Protein AF-A0A9D9L3P6-F1 (afdb_monomer_lite)

Foldseek 3Di:
DPVVVVVVVVVVVVLVVVVVVVVVVCVPAPVLLVVLVVQLVVLVVQLVVLVVVLVVCVVVVDPDLVVLVVSLVSNVVSLVSNLVSLVCLLVSLQVLLVVLVVVLVPPDCPPPPVSVVSNVVSNVSSVVSNVSSVVSSVSSVCVCVPPPVVVSVVSNVVSVVSSVVVVVVVVVVVVD

pLDDT: mean 76.24, std 13.77, range [33.0, 91.31]

Secondary structure (DSSP, 8-state):
--HHHHHHHHHHHHHHHHHHHHHHHHTTT-HHHHHHHHHHHHHHHHHHHHHHHHHHHHHH--S-THHHHHHHHHHHHHHHHHHHHHHHHHHHHHHHHHHHHHHHHTS-TT-TTTHHHHHHHHHHHHHHHHHHHHHHHHHHHHHIIIIIHHHHHHHHHHHHHHHHHHHHHHHHHTT-

Structure (mmCIF, N/CA/C/O backbone):
data_AF-A0A9D9L3P6-F1
#
_entry.id   AF-A0A9D9L3P6-F1
#
loop_
_atom_site.group_PDB
_atom_site.id
_atom_site.type_symbol
_atom_site.label_atom_id
_atom_site.label_alt_id
_atom_site.label_comp_id
_atom_site.label_asym_id
_atom_site.label_entity_id
_atom_site.label_seq_id
_atom_site.pdbx_PDB_ins_code
_atom_site.Cartn_x
_atom_site.Cartn_y
_atom_site.Cartn_z
_atom_site.occupancy
_atom_site.B_iso_or_equiv
_atom_site.auth_seq_id
_atom_site.auth_comp_id
_atom_site.auth_asym_id
_atom_site.auth_atom_id
_atom_site.pdbx_PDB_model_num
ATOM 1 N N . MET A 1 1 ? -28.505 18.190 1.326 1.00 40.09 1 MET A N 1
ATOM 2 C CA . MET A 1 1 ? -27.544 17.275 1.985 1.00 40.09 1 MET A CA 1
ATOM 3 C C . MET A 1 1 ? -27.477 15.872 1.347 1.00 40.09 1 MET A C 1
ATOM 5 O O . MET A 1 1 ? -26.983 14.961 1.986 1.00 40.09 1 MET A O 1
ATOM 9 N N . TRP A 1 2 ? -27.922 15.689 0.090 1.00 34.41 2 TRP A N 1
ATOM 10 C CA . TRP A 1 2 ? -27.887 14.397 -0.633 1.00 34.41 2 TRP A CA 1
ATOM 11 C C . TRP A 1 2 ? -26.879 14.363 -1.804 1.00 34.41 2 TRP A C 1
ATOM 13 O O . TRP A 1 2 ? -26.581 13.299 -2.335 1.00 34.41 2 TRP A O 1
ATOM 23 N N . TYR A 1 3 ? -26.310 15.512 -2.187 1.00 33.00 3 TYR A N 1
ATOM 24 C CA . TYR A 1 3 ? -25.407 15.626 -3.341 1.00 33.00 3 TYR A CA 1
ATOM 25 C C . TYR A 1 3 ? -23.947 15.249 -3.030 1.00 33.00 3 TYR A C 1
ATOM 27 O O . TYR A 1 3 ? -23.255 14.723 -3.895 1.00 33.00 3 TYR A O 1
ATOM 35 N N . THR A 1 4 ? -23.480 15.426 -1.791 1.00 44.44 4 THR A N 1
ATOM 36 C CA . THR A 1 4 ? -22.091 15.118 -1.397 1.00 44.44 4 THR A CA 1
ATOM 37 C C . THR A 1 4 ? -21.807 13.617 -1.285 1.00 44.44 4 THR A C 1
ATOM 39 O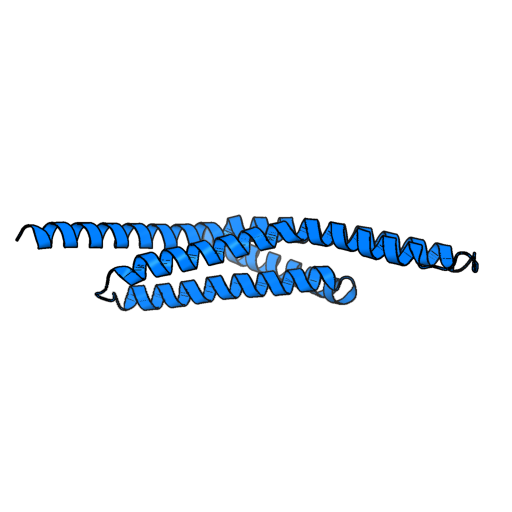 O . THR A 1 4 ? -20.705 13.183 -1.605 1.00 44.44 4 THR A O 1
ATOM 42 N N . VAL A 1 5 ? -22.803 12.803 -0.920 1.00 43.00 5 VAL A N 1
ATOM 43 C CA . VAL A 1 5 ? -22.655 11.336 -0.821 1.00 43.00 5 VAL A CA 1
ATOM 44 C C . VAL A 1 5 ? -22.677 10.675 -2.208 1.00 43.00 5 VAL A C 1
ATOM 46 O O . VAL A 1 5 ? -21.945 9.719 -2.455 1.00 43.00 5 VAL A O 1
ATOM 49 N N . CYS A 1 6 ? -23.452 11.221 -3.152 1.00 33.69 6 CYS A N 1
ATOM 50 C CA . CYS A 1 6 ? -23.526 10.705 -4.523 1.00 33.69 6 CYS A CA 1
ATOM 51 C C . CYS A 1 6 ? -22.237 10.969 -5.328 1.00 33.69 6 CYS A C 1
ATOM 53 O O . CYS A 1 6 ? -21.811 10.116 -6.106 1.00 33.69 6 CYS A O 1
ATOM 55 N N . GLN A 1 7 ? -21.561 12.100 -5.091 1.00 45.06 7 GLN A N 1
ATOM 56 C CA . GLN A 1 7 ? -20.305 12.440 -5.771 1.00 45.06 7 GLN A CA 1
ATOM 57 C C . GLN A 1 7 ? -19.162 11.466 -5.415 1.00 45.06 7 GLN A C 1
ATOM 59 O O . GLN A 1 7 ? -18.363 11.114 -6.282 1.00 45.06 7 GLN A O 1
ATOM 64 N N . GLY A 1 8 ? -19.107 10.979 -4.168 1.00 48.22 8 GLY A N 1
ATOM 65 C CA . GLY A 1 8 ? -18.078 10.037 -3.706 1.00 48.22 8 GLY A CA 1
ATOM 66 C C . GLY A 1 8 ? -18.189 8.647 -4.340 1.00 48.22 8 GLY A C 1
ATOM 67 O O . GLY A 1 8 ? -17.181 8.070 -4.745 1.00 48.22 8 GLY A O 1
ATOM 68 N N . VAL A 1 9 ? -19.413 8.132 -4.509 1.00 48.81 9 VAL A N 1
ATOM 69 C CA . VAL A 1 9 ? -19.660 6.803 -5.102 1.00 48.81 9 VAL A CA 1
ATOM 70 C C . VAL A 1 9 ? -19.400 6.802 -6.612 1.00 48.81 9 VAL A C 1
ATOM 72 O O . VAL A 1 9 ? -18.828 5.848 -7.138 1.00 48.81 9 VAL A O 1
ATOM 75 N N . ILE A 1 10 ? -19.745 7.889 -7.311 1.00 49.50 10 ILE A N 1
ATOM 76 C CA . ILE A 1 10 ? -19.480 8.042 -8.751 1.00 49.50 10 ILE A CA 1
ATOM 77 C C . ILE A 1 10 ? -17.973 8.194 -9.011 1.00 49.50 10 ILE A C 1
ATOM 79 O O . ILE A 1 10 ? -17.446 7.578 -9.938 1.00 49.50 10 ILE A O 1
ATOM 83 N N . CYS A 1 11 ? -17.257 8.936 -8.159 1.00 48.47 11 CYS A N 1
ATOM 84 C CA . CYS A 1 11 ? -15.803 9.074 -8.257 1.00 48.47 11 CYS A CA 1
ATOM 85 C C . CYS A 1 11 ? -15.091 7.743 -7.959 1.00 48.47 11 CYS A C 1
ATOM 87 O O . CYS A 1 11 ? -14.203 7.343 -8.707 1.00 48.47 11 CYS A O 1
ATOM 89 N N . ALA A 1 12 ? -15.543 6.997 -6.944 1.00 51.72 12 ALA A N 1
ATOM 90 C CA . ALA A 1 12 ? -15.035 5.660 -6.643 1.00 51.72 12 ALA A CA 1
ATOM 91 C C . ALA A 1 12 ? -15.286 4.668 -7.792 1.00 51.72 12 ALA A C 1
ATOM 93 O O . ALA A 1 12 ? -14.396 3.899 -8.145 1.00 51.72 12 ALA A O 1
ATOM 94 N N . MET A 1 13 ? -16.458 4.704 -8.433 1.00 50.62 13 MET A N 1
ATOM 95 C CA . MET A 1 13 ? -16.788 3.810 -9.549 1.00 50.62 13 MET A CA 1
ATOM 96 C C . MET A 1 13 ? -16.016 4.162 -10.836 1.00 50.62 13 MET A C 1
ATOM 98 O O . MET A 1 13 ? -15.576 3.260 -11.553 1.00 50.62 13 MET A O 1
ATOM 102 N N . ALA A 1 14 ? -15.772 5.450 -11.101 1.00 53.94 14 ALA A N 1
ATOM 103 C CA . ALA A 1 14 ? -14.903 5.903 -12.189 1.00 53.94 14 ALA A CA 1
ATOM 104 C C . ALA A 1 14 ? -13.436 5.511 -11.945 1.00 53.94 14 ALA A C 1
ATOM 106 O O . ALA A 1 14 ? -12.783 4.985 -12.848 1.00 53.94 14 ALA A O 1
ATOM 107 N N . LEU A 1 15 ? -12.947 5.676 -10.711 1.00 53.91 15 LEU A N 1
ATOM 108 C CA . LEU A 1 15 ? -11.612 5.244 -10.303 1.00 53.91 15 LEU A CA 1
ATOM 109 C C . LEU A 1 15 ? -11.458 3.729 -10.477 1.00 53.91 15 LEU A C 1
ATOM 111 O O . LEU A 1 15 ? -10.481 3.280 -11.062 1.00 53.91 15 LEU A O 1
ATOM 115 N N . VAL A 1 16 ? -12.450 2.942 -10.049 1.00 58.78 16 VAL A N 1
ATOM 116 C CA . VAL A 1 16 ? -12.466 1.478 -10.201 1.00 58.78 16 VAL A CA 1
ATOM 117 C C . VAL A 1 16 ? -12.450 1.064 -11.673 1.00 58.78 16 VAL A C 1
ATOM 119 O O . VAL A 1 16 ? -11.737 0.126 -12.023 1.00 58.78 16 VAL A O 1
ATOM 122 N N . ASN A 1 17 ? -13.169 1.759 -12.558 1.00 58.00 17 ASN A N 1
ATOM 123 C CA . ASN A 1 17 ? -13.144 1.463 -13.994 1.00 58.00 17 ASN A CA 1
ATOM 124 C C . ASN A 1 17 ? -11.803 1.815 -14.652 1.00 58.00 17 ASN A C 1
ATOM 126 O O . ASN A 1 17 ? -11.306 1.032 -15.463 1.00 58.00 17 ASN A O 1
ATOM 130 N N . VAL A 1 18 ? -11.187 2.940 -14.278 1.00 61.22 18 VAL A N 1
ATOM 131 C CA . VAL A 1 18 ? -9.838 3.308 -14.741 1.00 61.22 18 VAL A CA 1
ATOM 132 C C . VAL A 1 18 ? -8.805 2.309 -14.219 1.00 61.22 18 VAL A C 1
ATOM 134 O O . VAL A 1 18 ? -7.989 1.814 -14.992 1.00 61.22 18 VAL A O 1
ATOM 137 N N . PHE A 1 19 ? -8.898 1.917 -12.947 1.00 62.75 19 PHE A N 1
ATOM 138 C CA . PHE A 1 19 ? -8.067 0.866 -12.362 1.00 62.75 19 PHE A CA 1
ATOM 139 C C . PHE A 1 19 ? -8.240 -0.468 -13.076 1.00 62.75 19 PHE A C 1
ATOM 141 O O . PHE A 1 19 ? -7.254 -1.143 -13.343 1.00 62.75 19 PHE A O 1
ATOM 148 N N . LYS A 1 20 ? -9.471 -0.853 -13.420 1.00 63.28 20 LYS A N 1
ATOM 149 C CA . LYS A 1 20 ? -9.748 -2.107 -14.127 1.00 63.28 20 LYS A CA 1
ATOM 150 C C . LYS A 1 20 ? -9.095 -2.119 -15.511 1.00 63.28 20 LYS A C 1
ATOM 152 O O . LYS A 1 20 ? -8.488 -3.119 -15.880 1.00 63.28 20 LYS A O 1
ATOM 157 N N . GLN A 1 21 ? -9.163 -1.003 -16.238 1.00 61.12 21 GLN A N 1
ATOM 158 C CA . GLN A 1 21 ? -8.492 -0.835 -17.532 1.00 61.12 21 GLN A CA 1
ATOM 159 C C . GLN A 1 21 ? -6.959 -0.823 -17.390 1.00 61.12 21 GLN A C 1
ATOM 161 O O . GLN A 1 21 ? -6.263 -1.476 -18.164 1.00 61.12 21 GLN A O 1
ATOM 166 N N . MET A 1 22 ? -6.423 -0.155 -16.363 1.00 62.28 22 MET A N 1
ATOM 167 C CA . MET A 1 22 ? -4.982 -0.143 -16.082 1.00 62.28 22 MET A CA 1
ATOM 168 C C . MET A 1 22 ? -4.453 -1.532 -15.703 1.00 62.28 22 MET A C 1
ATOM 170 O O . MET A 1 22 ? -3.447 -1.977 -16.248 1.00 62.28 22 MET A O 1
ATOM 174 N N . ILE A 1 23 ? -5.160 -2.253 -14.829 1.00 61.06 23 ILE A N 1
ATOM 175 C CA . ILE A 1 23 ? -4.803 -3.608 -14.391 1.00 61.06 23 ILE A CA 1
ATOM 176 C C . ILE A 1 23 ? -4.789 -4.579 -15.580 1.00 61.06 23 ILE A C 1
ATOM 178 O O . ILE A 1 23 ? -3.858 -5.373 -15.699 1.00 61.06 23 ILE A O 1
ATOM 182 N N . LEU A 1 24 ? -5.763 -4.492 -16.494 1.00 60.69 24 LEU A N 1
ATOM 183 C CA . LEU A 1 24 ? -5.806 -5.340 -17.694 1.00 60.69 24 LEU A CA 1
ATOM 184 C C . LEU A 1 24 ? -4.612 -5.108 -18.634 1.00 60.69 24 LEU A C 1
ATOM 186 O O . LEU A 1 24 ? -4.109 -6.069 -19.216 1.00 60.69 24 LEU A O 1
ATOM 190 N N . ASN A 1 25 ? -4.120 -3.871 -18.747 1.00 61.91 25 ASN A N 1
ATOM 191 C CA . ASN A 1 25 ? -2.940 -3.563 -19.562 1.00 61.91 25 ASN A CA 1
ATOM 192 C C . ASN A 1 25 ? -1.621 -4.048 -18.931 1.00 61.91 25 ASN A C 1
ATOM 194 O O . ASN A 1 25 ? -0.673 -4.368 -19.647 1.00 61.91 25 ASN A O 1
ATOM 198 N N . ILE A 1 26 ? -1.559 -4.175 -17.605 1.00 59.50 26 ILE A N 1
ATOM 199 C CA . ILE A 1 26 ? -0.369 -4.661 -16.883 1.00 59.50 26 ILE A CA 1
ATOM 200 C C . ILE A 1 26 ? -0.212 -6.163 -16.923 1.00 59.50 26 ILE A C 1
ATOM 202 O O . ILE A 1 26 ? 0.910 -6.639 -17.073 1.00 59.50 26 ILE A O 1
ATOM 206 N N . PHE A 1 27 ? -1.322 -6.903 -16.853 1.00 56.12 27 PHE A N 1
ATOM 207 C CA . PHE A 1 27 ? -1.309 -8.360 -17.002 1.00 56.12 27 PHE A CA 1
ATOM 208 C C . PHE A 1 27 ? -0.625 -8.816 -18.296 1.00 56.12 27 PHE A C 1
ATOM 210 O O . PHE A 1 27 ? -0.130 -9.938 -18.360 1.00 56.12 27 PHE A O 1
ATOM 217 N N . LYS A 1 28 ? -0.587 -7.953 -19.316 1.00 56.00 28 LYS A N 1
ATOM 218 C CA . LYS A 1 28 ? 0.085 -8.224 -20.586 1.00 56.00 28 LYS A CA 1
ATOM 219 C C . LYS A 1 28 ? 1.578 -7.894 -20.618 1.00 56.00 28 LYS A C 1
ATOM 221 O O . LYS A 1 28 ? 2.244 -8.423 -21.500 1.00 56.00 28 LYS A O 1
ATOM 226 N N . THR A 1 29 ? 2.090 -7.036 -19.733 1.00 57.53 29 THR A N 1
ATOM 227 C CA . THR A 1 29 ? 3.352 -6.322 -20.011 1.00 57.53 29 THR A CA 1
ATOM 228 C C . THR A 1 29 ? 4.407 -6.469 -18.910 1.00 57.53 29 THR A C 1
ATOM 230 O O . THR A 1 29 ? 5.552 -6.752 -19.237 1.00 57.53 29 THR A O 1
ATOM 233 N N . ASP A 1 30 ? 4.049 -6.367 -17.620 1.00 68.69 30 ASP A N 1
ATOM 234 C CA . ASP A 1 30 ? 5.041 -6.273 -16.531 1.00 68.69 30 ASP A CA 1
ATOM 235 C C . ASP A 1 30 ? 4.678 -7.133 -15.305 1.00 68.69 30 ASP A C 1
ATOM 237 O O . ASP A 1 30 ? 3.931 -6.724 -14.410 1.00 68.69 30 ASP A O 1
ATOM 241 N N . TRP A 1 31 ? 5.262 -8.334 -15.217 1.00 74.00 31 TRP A N 1
ATOM 242 C CA . TRP A 1 31 ? 4.990 -9.283 -14.123 1.00 74.00 31 TRP A CA 1
ATOM 243 C C . TRP A 1 31 ? 5.485 -8.795 -12.742 1.00 74.00 31 TRP A C 1
ATOM 245 O O . TRP A 1 31 ? 4.924 -9.159 -11.708 1.00 74.00 31 TRP A O 1
ATOM 255 N N . ILE A 1 32 ? 6.515 -7.940 -12.715 1.00 74.94 32 ILE A N 1
ATOM 256 C CA . ILE A 1 32 ? 7.115 -7.393 -11.483 1.00 74.94 32 ILE A CA 1
ATOM 257 C C . ILE A 1 32 ? 6.133 -6.439 -10.790 1.00 74.94 32 ILE A C 1
ATOM 259 O O . ILE A 1 32 ? 5.936 -6.503 -9.575 1.00 74.94 32 ILE A O 1
ATOM 263 N N . VAL A 1 33 ? 5.465 -5.582 -11.565 1.00 75.50 33 VAL A N 1
ATOM 264 C CA . VAL A 1 33 ? 4.439 -4.659 -11.055 1.00 75.50 33 VAL A CA 1
ATOM 265 C C . VAL A 1 33 ? 3.218 -5.440 -10.563 1.00 75.50 33 VAL A C 1
ATOM 267 O O . VAL A 1 33 ? 2.621 -5.090 -9.543 1.00 75.50 33 VAL A O 1
ATOM 270 N N . PHE A 1 34 ? 2.889 -6.553 -11.227 1.00 78.50 34 PHE A N 1
ATOM 271 C CA . PHE A 1 34 ? 1.819 -7.450 -10.796 1.00 78.50 34 PHE A CA 1
ATOM 272 C C . PHE A 1 34 ? 2.078 -8.079 -9.415 1.00 78.50 34 PHE A C 1
ATOM 274 O O . PHE A 1 34 ? 1.166 -8.125 -8.588 1.00 78.50 34 PHE A O 1
ATOM 281 N N . LEU A 1 35 ? 3.313 -8.497 -9.114 1.00 80.50 35 LEU A N 1
ATOM 282 C CA . LEU A 1 35 ? 3.672 -8.965 -7.768 1.00 80.50 35 LEU A CA 1
ATOM 283 C C . LEU A 1 35 ? 3.449 -7.890 -6.697 1.00 80.50 35 LEU A C 1
ATOM 285 O O . LEU A 1 35 ? 2.913 -8.191 -5.628 1.00 80.50 35 LEU A O 1
ATOM 289 N N . GLY A 1 36 ? 3.813 -6.638 -6.991 1.00 80.88 36 GLY A N 1
ATOM 290 C CA . GLY A 1 36 ? 3.534 -5.504 -6.106 1.00 80.88 36 GLY A CA 1
ATOM 291 C C . GLY A 1 36 ? 2.036 -5.342 -5.833 1.00 80.88 36 GLY A C 1
ATOM 292 O O . GLY A 1 36 ? 1.629 -5.156 -4.685 1.00 80.88 36 GLY A O 1
ATOM 293 N N . LEU A 1 37 ? 1.209 -5.519 -6.866 1.00 81.06 37 LEU A N 1
ATOM 294 C CA . LEU A 1 37 ? -0.250 -5.436 -6.775 1.00 81.06 37 LEU A CA 1
ATOM 295 C C . LEU A 1 37 ? -0.862 -6.566 -5.939 1.00 81.06 37 LEU A C 1
ATOM 297 O O . LEU A 1 37 ? -1.772 -6.332 -5.143 1.00 81.06 37 LEU A O 1
ATOM 301 N N . LEU A 1 38 ? -0.340 -7.787 -6.047 1.00 83.25 38 LEU A N 1
ATOM 302 C CA . LEU A 1 38 ? -0.739 -8.879 -5.156 1.00 83.25 38 LEU A CA 1
ATOM 303 C C . LEU A 1 38 ? -0.375 -8.584 -3.697 1.00 83.25 38 LEU A C 1
ATOM 305 O O . LEU A 1 38 ? -1.173 -8.863 -2.798 1.00 83.25 38 LEU A O 1
ATOM 309 N N . LEU A 1 39 ? 0.797 -7.990 -3.460 1.00 85.50 39 LEU A N 1
ATOM 310 C CA . LEU A 1 39 ? 1.253 -7.621 -2.123 1.00 85.50 39 LEU A CA 1
ATOM 311 C C . LEU A 1 39 ? 0.364 -6.531 -1.506 1.00 85.50 39 LEU A C 1
ATOM 313 O O . LEU A 1 39 ? -0.009 -6.658 -0.337 1.00 85.50 39 LEU A O 1
ATOM 317 N N . THR A 1 40 ? -0.056 -5.519 -2.277 1.00 81.06 40 THR A N 1
ATOM 318 C CA . THR A 1 40 ? -0.998 -4.504 -1.775 1.00 81.06 40 THR A CA 1
ATOM 319 C C . THR A 1 40 ? -2.404 -5.038 -1.555 1.00 81.06 40 THR A C 1
ATOM 321 O O . THR A 1 40 ? -3.046 -4.678 -0.571 1.00 81.06 40 THR A O 1
ATOM 324 N N . ILE A 1 41 ? -2.903 -5.930 -2.415 1.00 82.06 41 ILE A N 1
ATOM 325 C CA . ILE A 1 41 ? -4.194 -6.596 -2.179 1.00 82.06 41 ILE A CA 1
ATOM 326 C C . ILE A 1 41 ? -4.132 -7.433 -0.897 1.00 82.06 41 ILE A C 1
ATOM 328 O O . ILE A 1 41 ? -5.076 -7.430 -0.101 1.00 82.06 41 ILE A O 1
ATOM 332 N N . TRP A 1 42 ? -3.026 -8.146 -0.673 1.00 85.06 42 TRP A N 1
ATOM 333 C CA . TRP A 1 42 ? -2.826 -8.940 0.533 1.00 85.06 42 TRP A CA 1
ATOM 334 C C . TRP A 1 42 ? -2.811 -8.070 1.799 1.00 85.06 42 TRP A C 1
ATOM 336 O O . TRP A 1 42 ? -3.500 -8.404 2.769 1.00 85.06 42 TRP A O 1
ATOM 346 N N . SER A 1 43 ? -2.107 -6.933 1.788 1.00 79.00 43 SER A N 1
ATOM 347 C CA . SER A 1 43 ? -2.068 -6.007 2.927 1.00 79.00 43 SER A CA 1
ATOM 348 C C . SER A 1 43 ? -3.409 -5.297 3.157 1.00 79.00 43 SER A C 1
ATOM 350 O O . SER A 1 43 ? -3.873 -5.256 4.298 1.00 79.00 43 SER A O 1
ATOM 352 N N . LEU A 1 44 ? -4.124 -4.879 2.105 1.00 77.62 44 LEU A N 1
ATOM 353 C CA . LEU A 1 44 ? -5.500 -4.366 2.217 1.00 77.62 44 LEU A CA 1
ATOM 354 C C . LEU A 1 44 ? -6.448 -5.386 2.845 1.00 77.62 44 LEU A C 1
ATOM 356 O O . LEU A 1 44 ? -7.233 -5.078 3.745 1.00 77.62 44 LEU A O 1
ATOM 360 N N . ARG A 1 45 ? -6.368 -6.642 2.400 1.00 77.88 45 ARG A N 1
ATOM 361 C CA . ARG A 1 45 ? -7.197 -7.719 2.944 1.00 77.88 45 ARG A CA 1
ATOM 362 C C . ARG A 1 45 ? -6.878 -7.995 4.410 1.00 77.88 45 ARG A C 1
ATOM 364 O O . ARG A 1 45 ? -7.779 -8.393 5.152 1.00 77.88 45 ARG A O 1
ATOM 371 N N . ARG A 1 46 ? -5.636 -7.766 4.843 1.00 80.75 46 ARG A N 1
ATOM 372 C CA . ARG A 1 46 ? -5.243 -7.826 6.254 1.00 80.75 46 ARG A CA 1
ATOM 373 C C . ARG A 1 46 ? -5.918 -6.717 7.067 1.00 80.75 46 ARG A C 1
ATOM 375 O O . ARG A 1 46 ? -6.535 -7.052 8.072 1.00 80.75 46 ARG A O 1
ATOM 382 N N . ILE A 1 47 ? -5.911 -5.466 6.592 1.00 78.62 47 ILE A N 1
ATOM 383 C CA . ILE A 1 47 ? -6.603 -4.334 7.247 1.00 78.62 47 ILE A CA 1
ATOM 384 C C . ILE A 1 47 ? -8.099 -4.627 7.402 1.00 78.62 47 ILE A C 1
ATOM 386 O O . ILE A 1 47 ? -8.624 -4.589 8.514 1.00 78.62 47 ILE A O 1
ATOM 390 N N . MET A 1 48 ? -8.782 -5.015 6.318 1.00 75.69 48 MET A N 1
ATOM 391 C CA . MET A 1 48 ? -10.220 -5.320 6.364 1.00 75.69 48 MET A CA 1
ATOM 392 C C . MET A 1 48 ? -10.556 -6.454 7.344 1.00 75.69 48 MET A C 1
ATOM 394 O O . MET A 1 48 ? -11.580 -6.418 8.030 1.00 75.69 48 MET A O 1
ATOM 398 N N . ARG A 1 49 ? -9.696 -7.479 7.438 1.00 80.38 49 ARG A N 1
ATOM 399 C CA . ARG A 1 49 ? -9.871 -8.563 8.416 1.00 80.38 49 ARG A CA 1
ATOM 400 C C . ARG A 1 49 ? -9.725 -8.058 9.847 1.00 80.38 49 ARG A C 1
ATOM 402 O O . ARG A 1 49 ? -10.537 -8.447 10.684 1.00 80.38 49 ARG A O 1
ATOM 409 N N . THR A 1 50 ? -8.736 -7.213 10.126 1.00 78.38 50 THR A N 1
ATOM 410 C CA . THR A 1 50 ? -8.542 -6.623 11.457 1.00 78.38 50 THR A CA 1
ATOM 411 C C . THR A 1 50 ? -9.724 -5.735 11.838 1.00 78.38 50 THR A C 1
ATOM 413 O O . THR A 1 50 ? -10.279 -5.925 12.915 1.00 78.38 50 THR A O 1
ATOM 416 N N . LYS A 1 51 ? -10.225 -4.887 10.928 1.00 75.75 51 LYS A N 1
ATOM 417 C CA . LYS A 1 51 ? -11.441 -4.085 11.163 1.00 75.75 51 LYS A CA 1
ATOM 418 C C . LYS A 1 51 ? -12.677 -4.940 11.444 1.00 75.75 51 LYS A C 1
ATOM 420 O O . LYS A 1 51 ? -13.436 -4.674 12.371 1.00 75.75 51 LYS A O 1
ATOM 425 N N . SER A 1 52 ? -12.867 -6.031 10.699 1.00 78.94 52 SER A N 1
ATOM 426 C CA . SER A 1 52 ? -13.976 -6.959 10.962 1.00 78.94 52 SER A CA 1
ATOM 427 C C . SER A 1 52 ? -13.865 -7.629 12.338 1.00 78.94 52 SER A C 1
ATOM 429 O O . SER A 1 52 ? -14.881 -7.825 13.009 1.00 78.94 52 SER A O 1
ATOM 431 N N . LYS A 1 53 ? -12.646 -7.967 12.785 1.00 83.00 53 LYS A N 1
ATOM 432 C CA . LYS A 1 53 ? -12.409 -8.474 14.146 1.00 83.00 53 LYS A CA 1
ATOM 433 C C . LYS A 1 53 ? -12.672 -7.401 15.201 1.00 83.00 53 LYS A C 1
ATOM 435 O O . LYS A 1 53 ? -13.314 -7.717 16.199 1.00 83.00 53 LYS A O 1
ATOM 440 N N . LEU A 1 54 ? -12.221 -6.170 14.959 1.00 83.81 54 LEU A N 1
ATOM 441 C CA . LEU A 1 54 ? -12.440 -5.020 15.830 1.00 83.81 54 LEU A CA 1
ATOM 442 C C . LEU A 1 54 ? -13.934 -4.795 16.051 1.00 83.81 54 LEU A C 1
ATOM 444 O O . LEU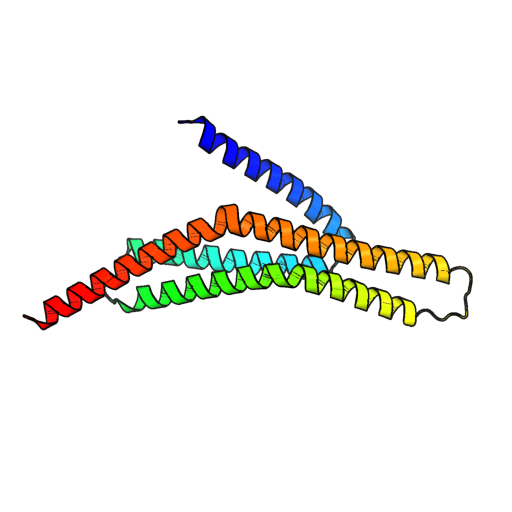 A 1 54 ? -14.381 -4.842 17.188 1.00 83.81 54 LEU A O 1
ATOM 448 N N . LYS A 1 55 ? -14.727 -4.695 14.978 1.00 82.88 55 LYS A N 1
ATOM 449 C CA . LYS A 1 55 ? -16.184 -4.522 15.073 1.00 82.88 55 LYS A CA 1
ATOM 450 C C . LYS A 1 55 ? -16.853 -5.616 15.913 1.00 82.88 55 LYS A C 1
ATOM 452 O O . LYS A 1 55 ? -17.687 -5.322 16.761 1.00 82.88 55 LYS A O 1
ATOM 457 N N . LYS A 1 56 ? -16.455 -6.878 15.717 1.00 85.50 56 LYS A N 1
ATOM 458 C CA . LYS A 1 56 ? -16.982 -8.017 16.489 1.00 85.50 56 LYS A CA 1
ATOM 459 C C . LYS A 1 56 ? -16.578 -7.986 17.964 1.00 85.50 56 LYS A C 1
ATOM 461 O O . LYS A 1 56 ? -17.332 -8.477 18.797 1.00 85.50 56 LYS A O 1
ATOM 466 N N . LYS A 1 57 ? -15.378 -7.497 18.290 1.00 82.88 57 LYS A N 1
ATOM 467 C CA . LYS A 1 57 ? -14.927 -7.334 19.681 1.00 82.88 57 LYS A CA 1
ATOM 468 C C . LYS A 1 57 ? -15.605 -6.136 20.337 1.00 82.88 57 LYS A C 1
ATOM 470 O O . LYS A 1 57 ? -16.056 -6.274 21.462 1.00 82.88 57 LYS A O 1
ATOM 475 N N . LEU A 1 58 ? -15.763 -5.035 19.611 1.00 82.12 58 LEU A N 1
ATOM 476 C CA . LEU A 1 58 ? -16.469 -3.849 20.078 1.00 82.12 58 LEU A CA 1
ATOM 477 C C . LEU A 1 58 ? -17.922 -4.175 20.455 1.00 82.12 58 LEU A C 1
ATOM 479 O O . LEU A 1 58 ? -18.379 -3.791 21.520 1.00 82.12 58 LEU A O 1
ATOM 483 N N . GLU A 1 59 ? -18.616 -4.967 19.633 1.00 83.56 59 GLU A N 1
ATOM 484 C CA . GLU A 1 59 ? -19.988 -5.416 19.917 1.00 83.56 59 GLU A CA 1
ATOM 485 C C . GLU A 1 59 ? -20.080 -6.335 21.145 1.00 83.56 59 GLU A C 1
ATOM 487 O O . GLU A 1 59 ? -21.057 -6.295 21.887 1.00 83.56 59 GLU A O 1
ATOM 492 N N . LYS A 1 60 ? -19.064 -7.172 21.375 1.00 82.88 60 LYS A N 1
ATOM 493 C CA . LYS A 1 60 ? -19.053 -8.129 22.489 1.00 82.88 60 LYS A CA 1
ATOM 494 C C . LYS A 1 60 ? -18.580 -7.535 23.812 1.00 82.88 60 LYS A C 1
ATOM 496 O O . LYS A 1 60 ? -18.682 -8.249 24.802 1.00 82.88 60 LYS A O 1
ATOM 501 N N . MET A 1 61 ? -18.016 -6.321 23.796 1.00 74.25 61 MET A N 1
ATOM 502 C CA . MET A 1 61 ? -17.319 -5.668 24.914 1.00 74.25 61 MET A CA 1
ATOM 503 C C . MET A 1 61 ? -16.697 -6.669 25.908 1.00 74.25 61 MET A C 1
ATOM 505 O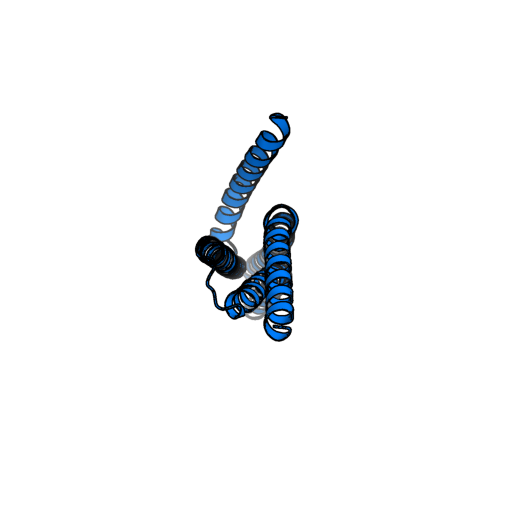 O . MET A 1 61 ? -17.205 -6.841 27.015 1.00 74.25 61 MET A O 1
ATOM 509 N N . PRO A 1 62 ? -15.638 -7.402 25.511 1.00 75.00 62 PRO A N 1
ATOM 510 C CA . PRO A 1 62 ? -14.996 -8.354 26.400 1.00 75.00 62 PRO A CA 1
ATOM 511 C C . PRO A 1 62 ? -14.475 -7.649 27.653 1.00 75.00 62 PRO A C 1
ATOM 513 O O . PRO A 1 62 ? -13.830 -6.607 27.554 1.00 75.00 62 PRO A O 1
ATOM 516 N N . ASP A 1 63 ? -14.697 -8.283 28.801 1.00 72.25 63 ASP A N 1
ATOM 517 C CA . ASP A 1 63 ? -14.378 -7.750 30.132 1.00 72.25 63 ASP A CA 1
ATOM 518 C C . ASP A 1 63 ? -12.858 -7.625 30.393 1.00 72.25 63 ASP A C 1
ATOM 520 O O . ASP A 1 63 ? -12.412 -6.867 31.249 1.00 72.25 63 ASP A O 1
ATOM 524 N N . ASN A 1 64 ? -12.022 -8.345 29.631 1.00 78.00 64 ASN A N 1
ATOM 525 C CA . ASN A 1 64 ? -10.565 -8.213 29.732 1.00 78.00 64 ASN A CA 1
ATOM 526 C C . ASN A 1 64 ? -10.078 -6.947 28.990 1.00 78.00 64 ASN A C 1
ATOM 528 O O . ASN A 1 64 ? -10.240 -6.901 27.779 1.00 78.00 64 ASN A O 1
ATOM 532 N N . PRO A 1 65 ? -9.403 -5.975 29.623 1.00 75.62 65 PRO A N 1
ATOM 533 C CA . PRO A 1 65 ? -8.896 -4.783 28.936 1.00 75.62 65 PRO A CA 1
ATOM 534 C C . PRO A 1 65 ? -7.797 -5.037 27.885 1.00 75.62 65 PRO A C 1
ATOM 536 O O . PRO A 1 65 ? -7.606 -4.218 26.986 1.00 75.62 65 PRO A O 1
ATOM 539 N N . ASP A 1 66 ? -7.097 -6.175 27.934 1.00 84.06 66 ASP A N 1
ATOM 540 C CA . ASP A 1 66 ? -5.924 -6.425 27.078 1.00 84.06 66 ASP A CA 1
ATOM 541 C C . ASP A 1 66 ? -6.254 -6.453 25.572 1.00 84.06 66 ASP A C 1
ATOM 543 O O . ASP A 1 66 ? -5.396 -6.193 24.727 1.00 84.06 66 ASP A O 1
ATOM 547 N N . TRP A 1 67 ? -7.509 -6.745 25.197 1.00 82.94 67 TRP A N 1
ATOM 548 C CA . TRP A 1 67 ? -7.870 -6.848 23.780 1.00 82.94 67 TRP A CA 1
ATOM 549 C C . TRP A 1 67 ? -7.823 -5.508 23.043 1.00 82.94 67 TRP A C 1
ATOM 551 O O . TRP A 1 67 ? -7.674 -5.521 21.820 1.00 82.94 67 TRP A O 1
ATOM 561 N N . VAL A 1 68 ? -7.991 -4.387 23.750 1.00 84.94 68 VAL A N 1
ATOM 562 C CA . VAL A 1 68 ? -8.012 -3.043 23.156 1.00 84.94 68 VAL A CA 1
ATOM 563 C C . VAL A 1 68 ? -6.612 -2.691 22.661 1.00 84.94 68 VAL A C 1
ATOM 565 O O . VAL A 1 68 ? -6.429 -2.371 21.484 1.00 84.94 68 VAL A O 1
ATOM 568 N N . ASP A 1 69 ? -5.612 -2.876 23.526 1.00 87.38 69 ASP A N 1
ATOM 569 C CA . ASP A 1 69 ? -4.199 -2.655 23.210 1.00 87.38 69 ASP A CA 1
ATOM 570 C C . ASP A 1 69 ? -3.711 -3.601 22.092 1.00 87.38 69 ASP A C 1
ATOM 572 O O . ASP A 1 69 ? -2.985 -3.174 21.186 1.00 87.38 69 ASP A O 1
ATOM 576 N N . ASP A 1 70 ? -4.149 -4.866 22.098 1.00 88.88 70 ASP A N 1
ATOM 577 C CA . ASP A 1 70 ? -3.834 -5.832 21.037 1.00 88.88 70 ASP A CA 1
ATOM 578 C C . ASP A 1 70 ? -4.424 -5.420 19.680 1.00 88.88 70 ASP A C 1
ATOM 580 O O . ASP A 1 70 ? -3.727 -5.433 18.661 1.00 88.88 70 ASP A O 1
ATOM 584 N N . MET A 1 71 ? -5.701 -5.020 19.642 1.00 86.94 71 MET A N 1
ATOM 585 C CA . MET A 1 71 ? -6.354 -4.583 18.401 1.00 86.94 71 MET A CA 1
ATOM 586 C C . MET A 1 71 ? -5.752 -3.291 17.863 1.00 86.94 71 MET A C 1
ATOM 588 O O . MET A 1 71 ? -5.545 -3.182 16.652 1.00 86.94 71 MET A O 1
ATOM 592 N N . ARG A 1 72 ? -5.397 -2.356 18.747 1.00 88.38 72 ARG A N 1
ATOM 593 C CA . ARG A 1 72 ? -4.689 -1.126 18.388 1.00 88.38 72 ARG A CA 1
ATOM 594 C C . ARG A 1 72 ? -3.361 -1.435 17.703 1.00 88.38 72 ARG A C 1
ATOM 596 O O . ARG A 1 72 ? -3.088 -0.923 16.616 1.00 88.38 72 ARG A O 1
ATOM 603 N N . ARG A 1 73 ? -2.547 -2.310 18.304 1.00 90.00 73 ARG A N 1
ATOM 604 C CA . ARG A 1 73 ? -1.266 -2.745 17.724 1.00 90.00 73 ARG A CA 1
ATOM 605 C C . ARG A 1 73 ? -1.468 -3.443 16.385 1.00 90.00 73 ARG A C 1
ATOM 607 O O . ARG A 1 73 ? -0.790 -3.099 15.421 1.00 90.00 73 ARG A O 1
ATOM 614 N N . GLU A 1 74 ? -2.407 -4.384 16.296 1.00 88.94 74 GLU A N 1
ATOM 615 C CA . GLU A 1 74 ? -2.684 -5.103 15.049 1.00 88.94 74 GLU A CA 1
ATOM 616 C C . GLU A 1 74 ? -3.122 -4.164 13.917 1.00 88.94 74 GLU A C 1
ATOM 618 O O . GLU A 1 74 ? -2.645 -4.317 12.788 1.00 88.94 74 GLU A O 1
ATOM 623 N N . LEU A 1 75 ? -4.012 -3.206 14.197 1.00 88.12 75 LEU A N 1
ATOM 624 C CA . LEU A 1 75 ? -4.525 -2.265 13.202 1.00 88.12 75 LEU A CA 1
ATOM 625 C C . LEU A 1 75 ? -3.429 -1.305 12.731 1.00 88.12 75 LEU A C 1
ATOM 627 O O . LEU A 1 75 ? -3.206 -1.185 11.526 1.00 88.12 75 LEU A O 1
ATOM 631 N N . HIS A 1 76 ? -2.682 -0.713 13.667 1.00 91.25 76 HIS A N 1
ATOM 632 C CA . HIS A 1 76 ? -1.569 0.180 13.354 1.00 91.25 76 HIS A CA 1
ATOM 633 C C . HIS A 1 76 ? -0.466 -0.536 12.559 1.00 91.25 76 HIS A C 1
ATOM 635 O O . HIS A 1 76 ? 0.006 -0.033 11.540 1.00 91.25 76 HIS A O 1
ATOM 641 N N . THR A 1 77 ? -0.071 -1.748 12.965 1.00 89.75 77 THR A N 1
ATOM 642 C CA . THR A 1 77 ? 0.933 -2.538 12.237 1.00 89.75 77 THR A CA 1
ATOM 643 C C . THR A 1 77 ? 0.443 -2.934 10.843 1.00 89.75 77 THR A C 1
ATOM 645 O O . THR A 1 77 ? 1.211 -2.856 9.884 1.00 89.75 77 THR A O 1
ATOM 648 N N . ALA A 1 78 ? -0.823 -3.335 10.692 1.00 85.62 78 ALA A N 1
ATOM 649 C CA . ALA A 1 78 ? -1.383 -3.664 9.382 1.00 85.62 78 ALA A CA 1
ATOM 650 C C . ALA A 1 78 ? -1.422 -2.442 8.449 1.00 85.62 78 ALA A C 1
ATOM 652 O O . ALA A 1 78 ? -1.051 -2.565 7.279 1.00 85.62 78 ALA A O 1
ATOM 653 N N . TYR A 1 79 ? -1.815 -1.277 8.971 1.00 88.75 79 TYR A N 1
ATOM 654 C CA . TYR A 1 79 ? -1.820 -0.015 8.234 1.00 88.75 79 TYR A CA 1
ATOM 655 C C . TYR A 1 79 ? -0.408 0.425 7.833 1.00 88.75 79 TYR A C 1
ATOM 657 O O . TYR A 1 79 ? -0.158 0.708 6.664 1.00 88.75 79 TYR A O 1
ATOM 665 N N . SER A 1 80 ? 0.549 0.381 8.762 1.00 90.25 80 SER A N 1
ATOM 666 C CA . SER A 1 80 ? 1.949 0.724 8.490 1.00 90.25 80 SER A CA 1
ATOM 667 C C . SER A 1 80 ? 2.561 -0.157 7.393 1.00 90.25 80 SER A C 1
ATOM 669 O O . SER A 1 80 ? 3.215 0.354 6.484 1.00 90.25 80 SER A O 1
ATOM 671 N N . ILE A 1 81 ? 2.288 -1.470 7.404 1.00 87.75 81 ILE A N 1
ATOM 672 C CA . ILE A 1 81 ? 2.733 -2.385 6.339 1.00 87.75 81 ILE A CA 1
ATOM 673 C C . ILE A 1 81 ? 2.093 -2.027 4.992 1.00 87.75 81 ILE A C 1
ATOM 675 O O . ILE A 1 81 ? 2.763 -2.084 3.961 1.00 87.75 81 ILE A O 1
ATOM 679 N N . PHE A 1 82 ? 0.811 -1.653 4.977 1.00 87.00 82 PHE A N 1
ATOM 680 C CA . PHE A 1 82 ? 0.147 -1.207 3.754 1.00 87.00 82 PHE A CA 1
ATOM 681 C C . PHE A 1 82 ? 0.777 0.081 3.208 1.00 87.00 82 PHE A C 1
ATOM 683 O O . PHE A 1 82 ? 1.168 0.120 2.041 1.00 87.00 82 PHE A O 1
ATOM 690 N N . ALA A 1 83 ? 0.975 1.092 4.052 1.00 87.75 83 ALA A N 1
ATOM 691 C CA . ALA A 1 83 ? 1.625 2.338 3.660 1.00 87.75 83 ALA A CA 1
ATOM 692 C C . ALA A 1 83 ? 3.050 2.100 3.125 1.00 87.75 83 ALA A C 1
ATOM 694 O O . ALA A 1 83 ? 3.409 2.614 2.064 1.00 87.75 83 ALA A O 1
ATOM 695 N N . ALA A 1 84 ? 3.835 1.248 3.792 1.00 89.00 84 ALA A N 1
ATOM 696 C C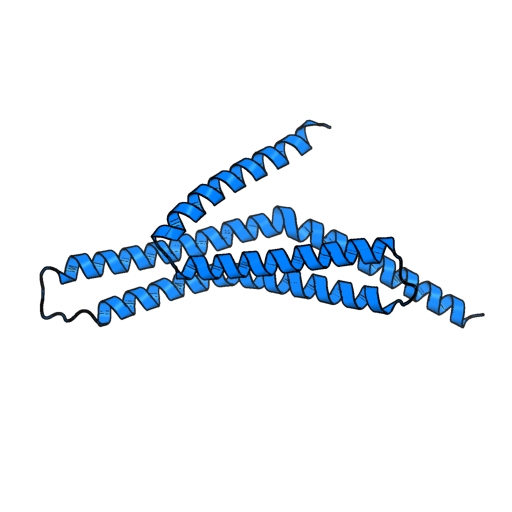A . ALA A 1 84 ? 5.164 0.852 3.332 1.00 89.00 84 ALA A CA 1
ATOM 697 C C . ALA A 1 84 ? 5.119 0.094 1.995 1.00 89.00 84 ALA A C 1
ATOM 699 O O . ALA A 1 84 ? 5.978 0.287 1.145 1.00 89.00 84 ALA A O 1
ATOM 700 N N . SER A 1 85 ? 4.100 -0.733 1.751 1.00 85.56 85 SER A N 1
ATOM 701 C CA . SER A 1 85 ? 3.973 -1.424 0.463 1.00 85.56 85 SER A CA 1
ATOM 702 C C . SER A 1 85 ? 3.733 -0.476 -0.716 1.00 85.56 85 SER A C 1
ATOM 704 O O . SER A 1 85 ? 4.200 -0.748 -1.819 1.00 85.56 85 SER A O 1
ATOM 706 N N . ILE A 1 86 ? 3.084 0.673 -0.490 1.00 88.44 86 ILE A N 1
ATOM 707 C CA . ILE A 1 86 ? 2.879 1.691 -1.531 1.00 88.44 86 ILE A CA 1
ATOM 708 C C . ILE A 1 86 ? 4.213 2.334 -1.940 1.00 88.44 86 ILE A C 1
ATOM 710 O O . ILE A 1 86 ? 4.435 2.614 -3.119 1.00 88.44 86 ILE A O 1
ATOM 714 N N . THR A 1 87 ? 5.133 2.535 -0.993 1.00 89.00 87 THR A N 1
ATOM 715 C CA . THR A 1 87 ? 6.445 3.137 -1.279 1.00 89.00 87 THR A CA 1
ATOM 716 C C . THR A 1 87 ? 7.405 2.181 -1.988 1.00 89.00 87 THR A C 1
ATOM 718 O O . THR A 1 87 ? 8.411 2.631 -2.533 1.00 89.00 87 THR A O 1
ATOM 721 N N . LEU A 1 88 ? 7.086 0.883 -2.056 1.00 87.56 88 LEU A N 1
ATOM 722 C CA . LEU A 1 88 ? 7.871 -0.094 -2.811 1.00 87.56 88 LEU A CA 1
ATOM 723 C C . LEU A 1 88 ? 7.651 0.000 -4.327 1.00 87.56 88 LEU A C 1
ATOM 725 O O . LEU A 1 88 ? 8.530 -0.407 -5.078 1.00 87.56 88 LEU A O 1
ATOM 729 N N . TYR A 1 89 ? 6.534 0.548 -4.814 1.00 86.88 89 TYR A N 1
ATOM 730 C CA . TYR A 1 89 ? 6.258 0.574 -6.259 1.00 86.88 89 TYR A CA 1
ATOM 731 C C . TYR A 1 89 ? 7.263 1.373 -7.102 1.00 86.88 89 TYR A C 1
ATOM 733 O O . TYR A 1 89 ? 7.680 0.860 -8.142 1.00 86.88 89 TYR A O 1
ATOM 741 N N . PRO A 1 90 ? 7.716 2.576 -6.696 1.00 88.31 90 PRO A N 1
ATOM 742 C CA . PRO A 1 90 ? 8.767 3.281 -7.425 1.00 88.31 90 PRO A CA 1
ATOM 743 C C . PRO A 1 90 ? 10.093 2.510 -7.404 1.00 88.31 90 PRO A C 1
ATOM 745 O O . PRO A 1 90 ? 10.820 2.504 -8.396 1.00 88.31 90 PRO A O 1
ATOM 748 N N . LEU A 1 91 ? 10.382 1.804 -6.302 1.00 89.88 91 LEU A N 1
ATOM 749 C CA . LEU A 1 91 ? 11.567 0.953 -6.177 1.00 89.88 91 LEU A CA 1
ATOM 750 C C . LEU A 1 91 ? 11.483 -0.267 -7.107 1.00 89.88 91 LEU A C 1
ATOM 752 O O . LEU A 1 91 ? 12.465 -0.603 -7.762 1.00 89.88 91 LEU A O 1
ATOM 756 N N . LEU A 1 92 ? 10.306 -0.889 -7.235 1.00 86.44 92 LEU A N 1
ATOM 757 C CA . LEU A 1 92 ? 10.054 -1.966 -8.200 1.00 86.44 92 LEU A CA 1
ATOM 758 C C . LEU A 1 92 ? 10.157 -1.475 -9.650 1.00 86.44 92 LEU A C 1
ATOM 760 O O . LEU A 1 92 ? 10.690 -2.188 -10.496 1.00 86.44 92 LEU A O 1
ATOM 764 N N . GLY A 1 93 ? 9.706 -0.249 -9.933 1.00 83.88 93 GLY A N 1
ATOM 765 C CA . GLY A 1 93 ? 9.884 0.392 -11.236 1.00 83.88 93 GLY A CA 1
ATOM 766 C C . GLY A 1 93 ? 11.362 0.528 -11.609 1.00 83.88 93 GLY A C 1
ATOM 767 O O . GLY A 1 93 ? 11.764 0.105 -12.691 1.00 83.88 93 GLY A O 1
ATOM 768 N N . MET A 1 94 ? 12.181 1.021 -10.673 1.00 88.50 94 MET A N 1
ATOM 769 C CA . MET A 1 94 ? 13.638 1.099 -10.831 1.00 88.50 94 MET A CA 1
ATOM 770 C C . MET A 1 94 ? 14.285 -0.288 -10.960 1.00 88.50 94 MET A C 1
ATOM 772 O O . MET A 1 94 ? 15.203 -0.471 -11.749 1.00 88.50 94 MET A O 1
ATOM 776 N N . PHE A 1 95 ? 13.791 -1.297 -10.243 1.00 86.19 95 PHE A N 1
ATOM 777 C CA . PHE A 1 95 ? 14.273 -2.670 -10.401 1.00 86.19 95 PHE A CA 1
ATOM 778 C C . PHE A 1 95 ? 13.972 -3.237 -11.800 1.00 86.19 95 PHE A C 1
ATOM 780 O O . PHE A 1 95 ? 14.821 -3.903 -12.391 1.00 86.19 95 PHE A O 1
ATOM 787 N N . GLY A 1 96 ? 12.807 -2.922 -12.376 1.00 82.44 96 GLY A N 1
ATOM 788 C CA . GLY A 1 96 ? 12.452 -3.313 -13.744 1.00 82.44 96 GLY A CA 1
ATOM 789 C C . GLY A 1 96 ? 13.418 -2.768 -14.800 1.00 82.44 96 GLY A C 1
ATOM 790 O O . GLY A 1 96 ? 13.718 -3.457 -15.780 1.00 82.44 96 GLY A O 1
ATOM 791 N N . THR A 1 97 ? 13.987 -1.576 -14.580 1.00 86.06 97 THR A N 1
ATOM 792 C CA . THR A 1 97 ? 15.028 -1.048 -15.473 1.00 86.06 97 THR A CA 1
ATOM 793 C C . THR A 1 97 ? 16.338 -1.806 -15.340 1.00 86.06 97 THR A C 1
ATOM 795 O O . THR A 1 97 ? 16.929 -2.151 -16.360 1.00 86.06 97 THR A O 1
ATOM 798 N N . VAL A 1 98 ? 16.752 -2.155 -14.119 1.00 86.00 98 VAL A N 1
ATOM 799 C CA . VAL A 1 98 ? 17.956 -2.965 -13.876 1.00 86.00 98 VAL A CA 1
ATOM 800 C C . VAL A 1 98 ? 17.849 -4.324 -14.568 1.00 86.00 98 VAL A C 1
ATOM 802 O O . VAL A 1 98 ? 18.771 -4.722 -15.275 1.00 86.00 98 VAL A O 1
ATOM 805 N N . VAL A 1 99 ? 16.709 -5.009 -14.438 1.00 81.56 99 VAL A N 1
ATOM 806 C CA . VAL A 1 99 ? 16.472 -6.304 -15.103 1.00 81.56 99 VAL A CA 1
ATOM 807 C C . VAL A 1 99 ? 16.537 -6.168 -16.626 1.00 81.56 99 VAL A C 1
ATOM 809 O O . VAL A 1 99 ? 17.182 -6.972 -17.298 1.00 81.56 99 VAL A O 1
ATOM 812 N N . SER A 1 100 ? 15.921 -5.122 -17.176 1.00 81.19 100 SER A N 1
ATOM 813 C CA . SER A 1 100 ? 15.926 -4.870 -18.621 1.00 81.19 100 SER A CA 1
ATOM 814 C C . SER A 1 100 ? 17.327 -4.550 -19.154 1.00 81.19 100 SER A C 1
ATOM 816 O O . SER A 1 100 ? 17.683 -4.990 -20.244 1.00 81.19 100 SER A O 1
ATOM 818 N N . LEU A 1 101 ? 18.140 -3.823 -18.381 1.00 78.88 101 LEU A N 1
ATOM 819 C CA . LEU A 1 101 ? 19.527 -3.507 -18.731 1.00 78.88 101 LEU A CA 1
ATOM 820 C C . LEU A 1 101 ? 20.440 -4.741 -18.665 1.00 78.88 101 LEU A C 1
ATOM 822 O O . LEU A 1 101 ? 21.285 -4.909 -19.541 1.00 78.88 101 LEU A O 1
ATOM 826 N N . ILE A 1 102 ? 20.247 -5.638 -17.691 1.00 80.06 102 ILE A N 1
ATOM 827 C CA . ILE A 1 102 ? 20.976 -6.919 -17.631 1.00 80.06 102 ILE A CA 1
ATOM 828 C C . ILE A 1 102 ? 20.652 -7.782 -18.859 1.00 80.06 102 ILE A C 1
ATOM 830 O O . ILE A 1 102 ? 21.563 -8.344 -19.462 1.00 80.06 102 ILE A O 1
ATOM 834 N N . ASN A 1 103 ? 19.384 -7.826 -19.279 1.00 72.50 103 ASN A N 1
ATOM 835 C CA . ASN A 1 103 ? 18.963 -8.561 -20.478 1.00 72.50 103 ASN A CA 1
ATOM 836 C C . ASN A 1 103 ? 19.520 -7.981 -21.785 1.00 72.50 103 ASN A C 1
ATOM 838 O O . ASN A 1 103 ? 19.607 -8.695 -22.775 1.00 72.50 103 ASN A O 1
ATOM 842 N N . VAL A 1 104 ? 19.888 -6.698 -21.809 1.00 70.12 104 VAL A N 1
ATOM 843 C CA . VAL A 1 104 ? 20.608 -6.088 -22.937 1.00 70.12 104 VAL A CA 1
ATOM 844 C C . VAL A 1 104 ? 22.086 -6.490 -22.926 1.00 70.12 104 VAL A C 1
ATOM 846 O O . VAL A 1 104 ? 22.651 -6.755 -23.982 1.00 70.12 104 VAL A O 1
ATOM 849 N N . GLY A 1 105 ? 22.706 -6.584 -21.747 1.00 62.66 105 GLY A N 1
ATOM 850 C CA . GLY A 1 105 ? 24.104 -7.001 -21.596 1.00 62.66 105 GLY A CA 1
ATOM 851 C C . GLY A 1 105 ? 24.376 -8.476 -21.923 1.00 62.66 105 GLY A C 1
ATOM 852 O O . GLY A 1 105 ? 25.525 -8.835 -22.157 1.00 62.66 105 GLY A O 1
ATOM 853 N N . SER A 1 106 ? 23.343 -9.323 -21.957 1.00 58.94 106 SER A N 1
ATOM 854 C CA . SER A 1 106 ? 23.429 -10.737 -22.352 1.00 58.94 106 SER A CA 1
ATOM 855 C C . SER A 1 106 ? 23.163 -10.990 -23.842 1.00 58.94 106 SER A C 1
ATOM 857 O O . SER A 1 106 ? 23.234 -12.140 -24.279 1.00 58.94 106 SER A O 1
ATOM 859 N N . VAL A 1 107 ? 22.862 -9.948 -24.629 1.00 59.59 107 VAL A N 1
ATOM 860 C CA . VAL A 1 107 ? 22.723 -10.064 -26.086 1.00 59.59 107 VAL A CA 1
ATOM 861 C C . VAL A 1 107 ? 24.116 -10.146 -26.702 1.00 59.59 107 VAL A C 1
ATOM 863 O O . VAL A 1 107 ? 24.916 -9.217 -26.607 1.00 59.59 107 VAL A O 1
ATOM 866 N N . ASP A 1 108 ? 24.402 -11.277 -27.337 1.00 55.56 108 ASP A N 1
ATOM 867 C CA . ASP A 1 108 ? 25.645 -11.513 -28.059 1.00 55.56 108 ASP A CA 1
ATOM 868 C C . ASP A 1 108 ? 25.731 -10.532 -29.248 1.00 55.56 108 A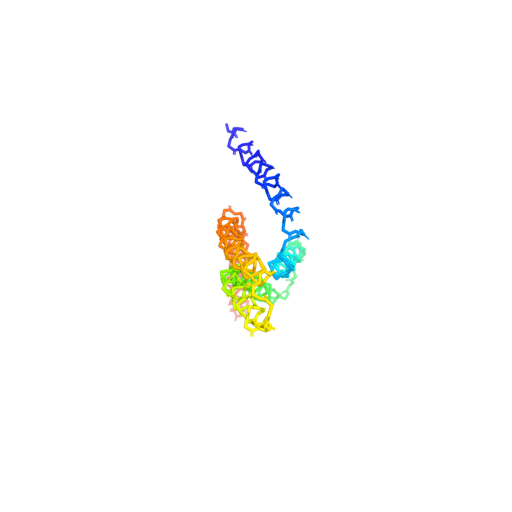SP A C 1
ATOM 870 O O . ASP A 1 108 ? 24.967 -10.621 -30.213 1.00 55.56 108 ASP A O 1
ATOM 874 N N . PHE A 1 109 ? 26.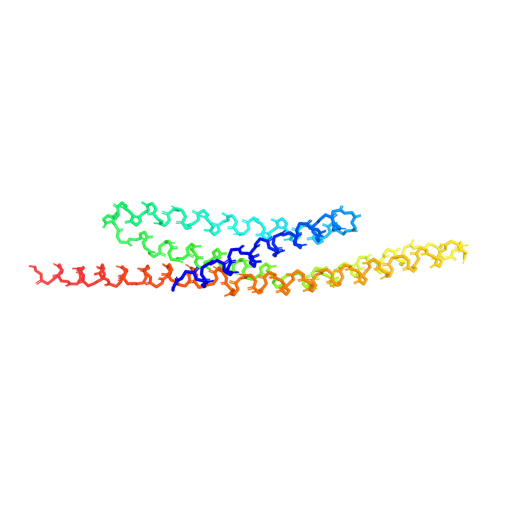636 -9.550 -29.177 1.00 57.97 109 PHE A N 1
ATOM 875 C CA . PHE A 1 109 ? 26.791 -8.475 -30.177 1.00 57.97 109 PHE A CA 1
ATOM 876 C C . PHE A 1 109 ? 27.246 -8.970 -31.568 1.00 57.97 109 PHE A C 1
ATOM 878 O O . PHE A 1 109 ? 27.439 -8.171 -32.484 1.00 57.97 109 PHE A O 1
ATOM 885 N N . SER A 1 110 ? 27.411 -10.283 -31.745 1.00 55.53 110 SER A N 1
ATOM 886 C CA . SER A 1 110 ? 27.812 -10.930 -32.995 1.00 55.53 110 SER A CA 1
ATOM 887 C C . SER A 1 110 ? 26.732 -10.909 -34.093 1.00 55.53 110 SER A C 1
ATOM 889 O O . SER A 1 110 ? 27.068 -11.094 -35.262 1.00 55.53 110 SER A O 1
ATOM 891 N N . GLN A 1 111 ? 25.463 -10.618 -33.770 1.00 52.88 111 GLN A N 1
ATOM 892 C CA . GLN A 1 111 ? 24.366 -10.484 -34.746 1.00 52.88 111 GLN A CA 1
ATOM 893 C C . GLN A 1 111 ? 23.852 -9.037 -34.815 1.00 52.88 111 GLN A C 1
ATOM 895 O O . GLN A 1 111 ? 22.891 -8.661 -34.150 1.00 52.88 111 GLN A O 1
ATOM 900 N N . MET A 1 112 ? 24.517 -8.195 -35.608 1.00 52.56 112 MET A N 1
ATOM 901 C CA . MET A 1 112 ? 24.429 -6.723 -35.555 1.00 52.56 112 MET A CA 1
ATOM 902 C C . MET A 1 112 ? 23.114 -6.081 -36.055 1.00 52.56 112 MET A C 1
ATOM 904 O O . MET A 1 112 ? 22.955 -4.870 -35.925 1.00 52.56 112 MET A O 1
ATOM 908 N N . THR A 1 113 ? 22.182 -6.840 -36.646 1.00 55.44 113 THR A N 1
ATOM 909 C CA . THR A 1 113 ? 20.964 -6.276 -37.275 1.00 55.44 113 THR A CA 1
ATOM 910 C C . THR A 1 113 ? 19.671 -6.574 -36.509 1.00 55.44 113 THR A C 1
ATOM 912 O O . THR A 1 113 ? 18.842 -5.681 -36.387 1.00 55.44 113 THR A O 1
ATOM 915 N N . GLU A 1 114 ? 19.514 -7.762 -35.911 1.00 55.31 114 GLU A N 1
ATOM 916 C CA . GLU A 1 114 ? 18.384 -8.070 -35.004 1.00 55.31 114 GLU A CA 1
ATOM 917 C C . GLU A 1 114 ? 18.574 -7.498 -33.587 1.00 55.31 114 GLU A C 1
ATOM 919 O O . GLU A 1 114 ? 17.614 -7.268 -32.850 1.00 55.31 114 GLU A O 1
ATOM 924 N N . SER A 1 115 ? 19.820 -7.226 -33.198 1.00 60.00 115 SER A N 1
ATOM 925 C CA . SER A 1 115 ? 20.167 -6.786 -31.844 1.00 60.00 115 SER A CA 1
ATOM 926 C C . SER A 1 115 ? 19.702 -5.362 -31.520 1.00 60.00 115 SER A C 1
ATOM 928 O O . SER A 1 115 ? 19.346 -5.098 -30.375 1.00 60.00 115 SER A O 1
ATOM 930 N N . LEU A 1 116 ? 19.621 -4.442 -32.490 1.00 67.25 116 LEU A N 1
ATOM 931 C CA . LEU A 1 116 ? 19.198 -3.056 -32.225 1.00 67.25 116 LEU A CA 1
ATOM 932 C C . LEU A 1 116 ? 17.709 -2.928 -31.869 1.00 67.25 116 LEU A C 1
ATOM 934 O O . LEU A 1 116 ? 17.364 -2.195 -30.937 1.00 67.25 116 LEU A O 1
ATOM 938 N N . ASP A 1 117 ? 16.831 -3.660 -32.558 1.00 73.50 117 ASP A N 1
ATOM 939 C CA . ASP A 1 117 ? 15.393 -3.650 -32.259 1.00 73.50 117 ASP A CA 1
ATOM 940 C C . ASP A 1 117 ? 15.092 -4.346 -30.924 1.00 73.50 117 ASP A C 1
ATOM 942 O O . ASP A 1 117 ? 14.282 -3.850 -30.133 1.00 73.50 117 ASP A O 1
ATOM 946 N N . ALA A 1 118 ? 15.811 -5.431 -30.611 1.00 70.69 118 ALA A N 1
ATOM 947 C CA . ALA A 1 118 ? 15.721 -6.109 -29.319 1.00 70.69 118 ALA A CA 1
ATOM 948 C C . ALA A 1 118 ? 16.166 -5.201 -28.155 1.00 70.69 118 ALA A C 1
ATOM 950 O O . ALA A 1 118 ? 15.472 -5.093 -27.140 1.00 70.69 118 ALA A O 1
ATOM 951 N N . VAL A 1 119 ? 17.280 -4.478 -28.316 1.00 74.50 119 VAL A N 1
ATOM 952 C CA . VAL A 1 119 ? 17.784 -3.516 -27.320 1.00 74.50 119 VAL A CA 1
ATOM 953 C C . VAL A 1 119 ? 16.787 -2.379 -27.096 1.00 74.50 119 VAL A C 1
ATOM 955 O O . VAL A 1 119 ? 16.482 -2.029 -25.953 1.00 74.50 119 VAL A O 1
ATOM 958 N N . LYS A 1 120 ? 16.224 -1.831 -28.179 1.00 79.12 120 LYS A N 1
ATOM 959 C CA . LYS A 1 120 ? 15.212 -0.771 -28.114 1.00 79.12 120 LYS A CA 1
ATOM 960 C C . LYS A 1 120 ? 13.950 -1.247 -27.391 1.00 79.12 120 LYS A C 1
ATOM 962 O O . LYS A 1 120 ? 13.447 -0.539 -26.520 1.00 79.12 120 LYS A O 1
ATOM 967 N N . SER A 1 121 ? 13.465 -2.448 -27.707 1.00 79.00 121 SER A N 1
ATOM 968 C CA . SER A 1 121 ? 12.293 -3.048 -27.058 1.00 79.00 121 SER A CA 1
ATOM 969 C C . SER A 1 121 ? 12.496 -3.223 -25.548 1.00 79.00 121 SER A C 1
ATOM 971 O O . SER A 1 121 ? 11.635 -2.843 -24.750 1.00 79.00 121 SER A O 1
ATOM 973 N N . ASN A 1 122 ? 13.667 -3.711 -25.130 1.00 80.00 122 ASN A N 1
ATOM 974 C CA . ASN A 1 122 ? 14.005 -3.871 -23.712 1.00 80.00 122 ASN A CA 1
ATOM 975 C C . ASN A 1 122 ? 14.082 -2.522 -22.980 1.00 80.00 122 ASN A C 1
ATOM 977 O O . ASN A 1 122 ? 13.595 -2.392 -21.858 1.00 80.00 122 ASN A O 1
ATOM 981 N N . PHE A 1 123 ? 14.620 -1.484 -23.626 1.00 81.69 123 PHE A N 1
ATOM 982 C CA . PHE A 1 123 ? 14.672 -0.140 -23.050 1.00 81.69 123 PHE A CA 1
ATOM 983 C C . PHE A 1 123 ? 13.279 0.489 -22.881 1.00 81.69 123 PHE A C 1
ATOM 985 O O . PHE A 1 123 ? 12.983 1.077 -21.841 1.00 81.69 123 PHE A O 1
ATOM 992 N N . PHE A 1 124 ? 12.378 0.329 -23.854 1.00 83.62 124 PHE A N 1
ATOM 993 C CA . PHE A 1 124 ? 10.997 0.799 -23.698 1.00 83.62 124 PHE A CA 1
ATOM 994 C C . PHE A 1 124 ? 10.222 0.001 -22.650 1.00 83.62 124 PHE A C 1
ATOM 996 O O . PHE A 1 124 ? 9.404 0.583 -21.936 1.00 83.62 124 PHE A O 1
ATOM 1003 N N . THR A 1 125 ? 10.516 -1.290 -22.498 1.00 80.62 125 THR A N 1
ATOM 1004 C CA . THR A 1 125 ? 9.963 -2.121 -21.417 1.00 80.62 125 THR A CA 1
ATOM 1005 C C . THR A 1 125 ? 10.412 -1.594 -20.048 1.00 80.62 125 THR A C 1
ATOM 1007 O O . THR A 1 125 ? 9.579 -1.354 -19.177 1.00 80.62 125 THR A O 1
ATOM 1010 N N . ALA A 1 126 ? 11.698 -1.263 -19.888 1.00 82.75 126 ALA A N 1
ATOM 1011 C CA . ALA A 1 126 ? 12.239 -0.631 -18.680 1.00 82.75 126 ALA A CA 1
ATOM 1012 C C . ALA A 1 126 ? 11.520 0.680 -18.314 1.00 82.75 126 ALA A C 1
ATOM 1014 O O . ALA A 1 126 ? 11.092 0.887 -17.171 1.00 82.75 126 ALA A O 1
ATOM 1015 N N . LEU A 1 127 ? 11.383 1.577 -19.295 1.00 84.94 127 LEU A N 1
ATOM 1016 C CA . LEU A 1 127 ? 10.724 2.869 -19.107 1.00 84.94 127 LEU A CA 1
ATOM 1017 C C . LEU A 1 127 ? 9.245 2.697 -18.757 1.00 84.94 127 LEU A C 1
ATOM 1019 O O . LEU A 1 127 ? 8.735 3.388 -17.874 1.00 84.94 127 LEU A O 1
ATOM 1023 N N . THR A 1 128 ? 8.579 1.744 -19.404 1.00 83.56 128 THR A N 1
ATOM 1024 C CA . THR A 1 128 ? 7.168 1.432 -19.163 1.00 83.56 128 THR A CA 1
ATOM 1025 C C . THR A 1 128 ? 6.963 0.877 -17.751 1.00 83.56 128 THR A C 1
ATOM 1027 O O . THR A 1 128 ? 6.098 1.375 -17.031 1.00 83.56 128 THR A O 1
ATOM 1030 N N . SER A 1 129 ? 7.823 -0.034 -17.284 1.00 82.56 129 SER A N 1
ATOM 1031 C CA . SER A 1 129 ? 7.811 -0.537 -15.900 1.00 82.56 129 SER A CA 1
ATOM 1032 C C . SER A 1 129 ? 8.022 0.581 -14.867 1.00 82.56 129 SER A C 1
ATOM 1034 O O . SER A 1 129 ? 7.365 0.608 -13.822 1.00 82.56 129 SER A O 1
ATOM 1036 N N . THR A 1 130 ? 8.896 1.553 -15.155 1.00 88.50 130 THR A N 1
ATOM 1037 C CA . THR A 1 130 ? 9.097 2.725 -14.280 1.00 88.50 130 THR A CA 1
ATOM 1038 C C . THR A 1 130 ? 7.860 3.618 -14.242 1.00 88.50 130 THR A C 1
ATOM 1040 O O . THR A 1 130 ? 7.426 4.025 -13.161 1.00 88.50 130 THR A O 1
ATOM 1043 N N . ALA A 1 131 ? 7.261 3.891 -15.405 1.00 86.88 131 ALA A N 1
ATOM 1044 C CA . ALA A 1 131 ? 6.038 4.677 -15.502 1.00 86.88 131 ALA A CA 1
ATOM 1045 C C . ALA A 1 131 ? 4.903 4.024 -14.701 1.00 86.88 131 ALA A C 1
ATOM 1047 O O . ALA A 1 131 ? 4.265 4.695 -13.889 1.00 86.88 131 ALA A O 1
ATOM 1048 N N . TRP A 1 132 ? 4.706 2.710 -14.845 1.00 83.31 132 TRP A N 1
ATOM 1049 C CA . TRP A 1 132 ? 3.704 1.978 -14.074 1.00 83.31 132 TRP A CA 1
ATOM 1050 C C . TRP A 1 132 ? 3.986 2.009 -12.573 1.00 83.31 132 TRP A C 1
ATOM 1052 O O . TRP A 1 132 ? 3.077 2.319 -11.807 1.00 83.31 132 TRP A O 1
ATOM 1062 N N . GLY A 1 133 ? 5.228 1.772 -12.138 1.00 86.12 133 GLY A N 1
ATOM 1063 C CA . GLY A 1 133 ? 5.600 1.852 -10.721 1.00 86.12 133 GLY A CA 1
ATOM 1064 C C . GLY A 1 133 ? 5.244 3.203 -10.087 1.00 86.12 133 GLY A C 1
ATOM 1065 O O . GLY A 1 133 ? 4.662 3.255 -9.004 1.00 86.12 133 GLY A O 1
ATOM 1066 N N . ILE A 1 134 ? 5.507 4.309 -10.786 1.00 88.94 134 ILE A N 1
ATOM 1067 C CA . ILE A 1 134 ? 5.160 5.654 -10.302 1.00 88.94 134 ILE A CA 1
ATOM 1068 C C . ILE A 1 134 ? 3.644 5.874 -10.300 1.00 88.94 134 ILE A C 1
ATOM 1070 O O . ILE A 1 134 ? 3.103 6.369 -9.309 1.00 88.94 134 ILE A O 1
ATOM 1074 N N . ILE A 1 135 ? 2.951 5.491 -11.378 1.00 86.75 135 ILE A N 1
ATOM 1075 C CA . ILE A 1 135 ? 1.493 5.631 -11.483 1.00 86.75 135 ILE A CA 1
ATOM 1076 C C . ILE A 1 135 ? 0.812 4.880 -10.332 1.00 86.75 135 ILE A C 1
ATOM 1078 O O . ILE A 1 135 ? -0.020 5.464 -9.641 1.00 86.75 135 ILE A O 1
ATOM 1082 N N . PHE A 1 136 ? 1.203 3.636 -10.038 1.00 83.19 136 PHE A N 1
ATOM 1083 C CA . PHE A 1 136 ? 0.627 2.896 -8.909 1.00 83.19 136 PHE A CA 1
ATOM 1084 C C . PHE A 1 136 ? 0.926 3.526 -7.567 1.00 83.19 136 PHE A C 1
ATOM 1086 O O . PHE A 1 136 ? 0.012 3.655 -6.753 1.00 83.19 136 PHE A O 1
ATOM 1093 N N . ALA A 1 137 ? 2.170 3.943 -7.335 1.00 88.12 137 ALA A N 1
ATOM 1094 C CA . ALA A 1 137 ? 2.534 4.614 -6.097 1.00 88.12 137 ALA A CA 1
ATOM 1095 C C . ALA A 1 137 ? 1.646 5.840 -5.854 1.00 88.12 137 ALA A C 1
ATOM 1097 O O . ALA A 1 137 ? 1.094 6.002 -4.768 1.00 88.12 137 ALA A O 1
ATOM 1098 N N . ALA A 1 138 ? 1.460 6.673 -6.881 1.00 87.38 138 ALA A N 1
ATOM 1099 C CA . ALA A 1 138 ? 0.636 7.869 -6.796 1.00 87.38 138 ALA A CA 1
ATOM 1100 C C . ALA A 1 138 ? -0.835 7.526 -6.539 1.00 87.38 138 ALA A C 1
ATOM 1102 O O . ALA A 1 138 ? -1.431 8.037 -5.590 1.00 87.38 138 ALA A O 1
ATOM 1103 N N . VAL A 1 139 ? -1.418 6.632 -7.340 1.00 85.62 139 VAL A N 1
ATOM 1104 C CA . VAL A 1 139 ? -2.847 6.327 -7.235 1.00 85.62 139 VAL A CA 1
ATOM 1105 C C . VAL A 1 139 ? -3.170 5.611 -5.919 1.00 85.62 139 VAL A C 1
ATOM 1107 O O . VAL A 1 139 ? -4.126 5.994 -5.247 1.00 85.62 139 VAL A O 1
ATOM 1110 N N . PHE A 1 140 ? -2.367 4.632 -5.489 1.00 84.69 140 PHE A N 1
ATOM 1111 C CA . PHE A 1 140 ? -2.581 3.974 -4.196 1.00 84.69 140 PHE A CA 1
ATOM 1112 C C . PHE A 1 140 ? -2.342 4.911 -3.013 1.00 84.69 140 PHE A C 1
ATOM 1114 O O . PHE A 1 140 ? -3.055 4.803 -2.020 1.00 84.69 140 PHE A O 1
ATOM 1121 N N . LYS A 1 141 ? -1.396 5.852 -3.107 1.00 87.19 141 LYS A N 1
ATOM 1122 C CA . LYS A 1 141 ? -1.181 6.854 -2.056 1.00 87.19 141 LYS A CA 1
ATOM 1123 C C . LYS A 1 141 ? -2.373 7.799 -1.924 1.00 87.19 141 LYS A C 1
ATOM 1125 O O . LYS A 1 141 ? -2.807 8.066 -0.809 1.00 87.19 141 LYS A O 1
ATOM 1130 N N . ILE A 1 142 ? -2.927 8.259 -3.047 1.00 85.19 142 ILE A N 1
ATOM 1131 C CA . ILE A 1 142 ? -4.144 9.082 -3.057 1.00 85.19 142 ILE A CA 1
ATOM 1132 C C . ILE A 1 142 ? -5.321 8.284 -2.492 1.00 85.19 142 ILE A C 1
ATOM 1134 O O . ILE A 1 142 ? -6.052 8.789 -1.649 1.00 85.19 142 ILE A O 1
ATOM 1138 N N . PHE A 1 143 ? -5.484 7.027 -2.910 1.00 81.81 143 PHE A N 1
ATOM 1139 C CA . PHE A 1 143 ? -6.536 6.158 -2.388 1.00 81.81 143 PHE A CA 1
ATOM 1140 C C . PHE A 1 143 ? -6.395 5.919 -0.876 1.00 81.81 143 PHE A C 1
ATOM 1142 O O . PHE A 1 143 ? -7.388 5.972 -0.154 1.00 81.81 143 PHE A O 1
ATOM 1149 N N . ASN A 1 144 ? -5.166 5.711 -0.392 1.00 84.38 144 ASN A N 1
ATOM 1150 C CA . ASN A 1 144 ? -4.879 5.577 1.032 1.00 84.38 144 ASN A CA 1
ATOM 1151 C C . ASN A 1 144 ? -5.320 6.822 1.804 1.00 84.38 144 ASN A C 1
ATOM 1153 O O . ASN A 1 144 ? -6.131 6.700 2.714 1.00 84.38 144 ASN A O 1
ATOM 1157 N N . ALA A 1 145 ? -4.846 7.998 1.388 1.00 80.94 145 ALA A N 1
ATOM 1158 C CA . ALA A 1 145 ? -5.144 9.262 2.056 1.00 80.94 145 ALA A CA 1
ATOM 1159 C C . ALA A 1 145 ? -6.638 9.628 2.004 1.00 80.94 145 ALA A C 1
ATOM 1161 O O . ALA A 1 145 ? -7.170 10.215 2.937 1.00 80.94 145 ALA A O 1
ATOM 1162 N N . ALA A 1 146 ? -7.330 9.289 0.912 1.00 76.94 146 ALA A N 1
ATOM 1163 C CA . ALA A 1 146 ? -8.728 9.669 0.726 1.00 76.94 146 ALA A CA 1
ATOM 1164 C C . ALA A 1 146 ? -9.728 8.745 1.437 1.00 76.94 146 ALA A C 1
ATOM 1166 O O . ALA A 1 146 ? -10.797 9.210 1.826 1.00 76.94 146 ALA A O 1
ATOM 1167 N N . PHE A 1 147 ? -9.429 7.447 1.565 1.00 77.31 147 PHE A N 1
ATOM 1168 C CA . PHE A 1 147 ? -10.419 6.458 2.016 1.00 77.31 147 PHE A CA 1
ATOM 1169 C C . PHE A 1 147 ? -9.971 5.609 3.203 1.00 77.31 147 PHE A C 1
ATOM 1171 O O . PHE A 1 147 ? -10.806 5.252 4.026 1.00 77.31 147 PHE A O 1
ATOM 1178 N N . ILE A 1 148 ? -8.691 5.240 3.281 1.00 78.62 148 ILE A N 1
ATOM 1179 C CA . ILE A 1 148 ? -8.216 4.260 4.271 1.00 78.62 148 ILE A CA 1
ATOM 1180 C C . ILE A 1 148 ? -7.731 4.962 5.530 1.00 78.62 148 ILE A C 1
ATOM 1182 O O . ILE A 1 148 ? -8.115 4.569 6.624 1.00 78.62 148 ILE A O 1
ATOM 1186 N N . GLU A 1 149 ? -6.886 5.974 5.367 1.00 84.56 149 GLU A N 1
ATOM 1187 C CA . GLU A 1 149 ? -6.263 6.712 6.462 1.00 84.56 149 GLU A CA 1
ATOM 1188 C C . GLU A 1 149 ? -7.299 7.328 7.411 1.00 84.56 149 GLU A C 1
ATOM 1190 O O . GLU A 1 149 ? -7.234 6.990 8.591 1.00 84.56 149 GLU A O 1
ATOM 1195 N N . PRO A 1 150 ? -8.329 8.064 6.937 1.00 84.56 150 PRO A N 1
ATOM 1196 C CA . PRO A 1 150 ? -9.331 8.642 7.834 1.00 84.56 150 PRO A CA 1
ATOM 1197 C C . PRO A 1 150 ? -10.111 7.569 8.603 1.00 84.56 150 PRO A C 1
ATOM 1199 O O . PRO A 1 150 ? -10.330 7.676 9.800 1.00 84.56 150 PRO A O 1
ATOM 1202 N N . GLU A 1 151 ? -10.494 6.482 7.927 1.00 81.62 151 GLU A N 1
ATOM 1203 C CA . GLU A 1 151 ? -11.275 5.414 8.555 1.00 81.62 151 GLU A CA 1
ATOM 1204 C C . GLU A 1 151 ? -10.432 4.603 9.556 1.00 81.62 151 GLU A C 1
ATOM 1206 O O . GLU A 1 151 ? -10.970 3.987 10.470 1.00 81.62 151 GLU A O 1
ATOM 1211 N N . VAL A 1 152 ? -9.118 4.481 9.343 1.00 86.94 152 VAL A N 1
ATOM 1212 C CA . VAL A 1 152 ? -8.205 3.815 10.287 1.00 86.94 152 VAL A CA 1
ATOM 1213 C C . VAL A 1 152 ? -7.919 4.715 11.487 1.00 86.94 152 VAL A C 1
ATOM 1215 O O . VAL A 1 152 ? -7.871 4.197 12.598 1.00 86.94 152 VAL A O 1
ATOM 1218 N N . GLU A 1 153 ? -7.751 6.019 11.273 1.00 88.94 153 GLU A N 1
ATOM 1219 C CA . GLU A 1 153 ? -7.560 7.011 12.336 1.00 88.94 153 GLU A CA 1
ATOM 1220 C C . GLU A 1 153 ? -8.783 7.061 13.262 1.00 88.94 153 GLU A C 1
ATOM 1222 O O . GLU A 1 153 ? -8.635 6.828 14.458 1.00 88.94 153 GLU A O 1
ATOM 1227 N N . ASP A 1 154 ? -9.995 7.155 12.704 1.00 87.88 154 ASP A N 1
ATOM 1228 C CA . ASP A 1 154 ? -11.250 7.098 13.471 1.00 87.88 154 ASP A CA 1
ATOM 1229 C C . ASP A 1 154 ? -11.371 5.818 14.330 1.00 87.88 154 ASP A C 1
ATOM 1231 O O . ASP A 1 154 ? -11.876 5.838 15.456 1.00 87.88 154 ASP A O 1
ATOM 1235 N N . ASP A 1 155 ? -10.946 4.667 13.796 1.00 85.88 155 ASP A N 1
ATOM 1236 C CA . ASP A 1 155 ? -10.978 3.386 14.512 1.00 85.88 155 ASP A CA 1
ATOM 1237 C C . ASP A 1 155 ? -9.917 3.319 15.629 1.00 85.88 155 ASP A C 1
ATOM 1239 O O . ASP A 1 155 ? -10.151 2.684 16.661 1.00 85.88 155 ASP A O 1
ATOM 1243 N N . LEU A 1 156 ? -8.754 3.949 15.431 1.00 89.88 156 LEU A N 1
ATOM 1244 C CA . LEU A 1 156 ? -7.692 4.041 16.435 1.00 89.88 156 LEU A CA 1
ATOM 1245 C C . LEU A 1 156 ? -8.077 4.994 17.569 1.00 89.88 156 LEU A C 1
ATOM 1247 O O . LEU A 1 156 ? -7.896 4.627 18.728 1.00 89.88 156 LEU A O 1
ATOM 1251 N N . ASP A 1 157 ? -8.677 6.141 17.258 1.00 91.31 157 ASP A N 1
ATOM 1252 C CA . ASP A 1 157 ? -9.139 7.109 18.257 1.00 91.31 157 ASP A CA 1
ATOM 1253 C C . ASP A 1 157 ? -10.202 6.500 19.178 1.00 91.31 157 ASP A C 1
ATOM 1255 O O . ASP A 1 157 ? -10.132 6.630 20.399 1.00 91.31 157 ASP A O 1
ATOM 1259 N N . ARG A 1 158 ? -11.144 5.731 18.614 1.00 88.31 158 ARG A N 1
ATOM 1260 C CA . ARG A 1 158 ? -12.134 4.973 19.400 1.00 88.31 158 ARG A CA 1
ATOM 1261 C C . ARG A 1 158 ? -11.493 3.945 20.324 1.00 88.31 158 ARG A C 1
ATOM 1263 O O . ARG A 1 158 ? -11.962 3.737 21.439 1.00 88.31 158 ARG A O 1
ATOM 1270 N N . LEU A 1 159 ? -10.456 3.253 19.854 1.00 88.69 159 LEU A N 1
ATOM 1271 C CA . LEU A 1 159 ? -9.716 2.305 20.686 1.00 88.69 159 LEU A CA 1
ATOM 1272 C C . LEU A 1 159 ? -8.980 3.023 21.821 1.00 88.69 159 LEU A C 1
ATOM 1274 O O . LEU A 1 159 ? -8.950 2.502 22.934 1.00 88.69 159 LEU A O 1
ATOM 1278 N N . ASP A 1 160 ? -8.432 4.209 21.556 1.00 89.69 160 ASP A N 1
ATOM 1279 C CA . ASP A 1 160 ? -7.744 5.023 22.557 1.00 89.69 160 ASP A CA 1
ATOM 1280 C C . ASP A 1 160 ? -8.722 5.550 23.622 1.00 89.69 160 ASP A C 1
ATOM 1282 O O . ASP A 1 160 ? -8.432 5.434 24.814 1.00 89.69 160 ASP A O 1
ATOM 1286 N N . GLU A 1 161 ? -9.921 5.992 23.234 1.00 90.12 161 GLU A N 1
ATOM 1287 C CA . GLU A 1 161 ? -10.986 6.389 24.169 1.00 90.12 161 GLU A CA 1
ATOM 1288 C C . GLU A 1 161 ? -11.396 5.229 25.096 1.00 90.12 161 GLU A C 1
ATOM 1290 O O . GLU A 1 161 ? -11.370 5.366 26.322 1.00 90.12 161 GLU A O 1
ATOM 1295 N N . ILE A 1 162 ? -11.669 4.044 24.535 1.00 87.38 162 ILE A N 1
ATOM 1296 C CA . ILE A 1 162 ? -12.036 2.846 25.314 1.00 87.38 162 ILE A CA 1
ATOM 1297 C C . ILE A 1 162 ? -10.897 2.431 26.258 1.00 87.38 162 ILE A C 1
ATOM 1299 O O . ILE A 1 162 ? -11.134 2.066 27.414 1.00 87.38 162 ILE A O 1
ATOM 1303 N N . ALA A 1 163 ? -9.647 2.489 25.790 1.00 88.00 163 ALA A N 1
ATOM 1304 C CA . ALA A 1 163 ? -8.487 2.167 26.615 1.00 88.00 163 ALA A CA 1
ATOM 1305 C C . ALA A 1 163 ? -8.351 3.132 27.806 1.00 88.00 163 ALA A C 1
ATOM 1307 O O . ALA A 1 163 ? -7.976 2.717 28.909 1.00 88.00 163 ALA A O 1
ATOM 1308 N N . GLU A 1 164 ? -8.646 4.419 27.611 1.00 88.81 164 GLU A N 1
ATOM 1309 C CA . GLU A 1 164 ? -8.630 5.414 28.681 1.00 88.81 164 GLU A CA 1
ATOM 1310 C C . GLU A 1 164 ? -9.744 5.199 29.707 1.00 88.81 164 GLU A C 1
ATOM 1312 O O . GLU A 1 164 ? -9.469 5.255 30.913 1.00 88.81 164 GLU A O 1
ATOM 1317 N N . GLU A 1 165 ? -10.969 4.915 29.262 1.00 87.69 165 GLU A N 1
ATOM 1318 C CA . GLU A 1 165 ? -12.108 4.622 30.139 1.00 87.69 165 GLU A CA 1
ATOM 1319 C C . GLU A 1 165 ? -11.816 3.427 31.052 1.00 87.69 165 GLU A C 1
ATOM 1321 O O . GLU A 1 165 ? -11.878 3.544 32.280 1.00 87.69 165 GLU A O 1
ATOM 1326 N N . GLN A 1 166 ? -11.342 2.315 30.485 1.00 85.06 166 GLN A N 1
ATOM 1327 C CA . GLN A 1 166 ? -10.980 1.127 31.263 1.00 85.06 166 GLN A CA 1
ATOM 1328 C C . GLN A 1 166 ? -9.864 1.401 32.280 1.00 85.06 166 GLN A C 1
ATOM 1330 O O . GLN A 1 166 ? -9.871 0.888 33.407 1.00 85.06 166 GLN A O 1
ATOM 1335 N N . ARG A 1 167 ? -8.892 2.251 31.924 1.00 84.12 167 ARG A N 1
ATOM 1336 C CA . ARG A 1 167 ? -7.838 2.683 32.854 1.00 84.12 167 ARG A CA 1
ATOM 1337 C C . ARG A 1 167 ? -8.388 3.548 33.985 1.00 84.12 167 ARG A C 1
ATOM 1339 O O . ARG A 1 167 ? -7.841 3.483 35.092 1.00 84.12 167 ARG A O 1
ATOM 1346 N N . ARG A 1 168 ? -9.424 4.362 33.750 1.00 86.12 168 ARG A N 1
ATOM 1347 C CA . ARG A 1 168 ? -10.087 5.125 34.821 1.00 86.12 168 ARG A CA 1
ATOM 1348 C C . ARG A 1 168 ? -10.844 4.202 35.767 1.00 86.12 168 ARG A C 1
ATOM 1350 O O . ARG A 1 168 ? -10.631 4.309 36.975 1.00 86.12 168 ARG A O 1
ATOM 1357 N N . ASP A 1 169 ? -11.627 3.267 35.246 1.00 85.19 169 ASP A N 1
ATOM 1358 C CA . ASP A 1 169 ? -12.428 2.348 36.062 1.00 85.19 169 ASP A CA 1
ATOM 1359 C C . ASP A 1 169 ? -11.557 1.489 36.977 1.00 85.19 169 ASP A C 1
ATOM 1361 O O . ASP A 1 169 ? -11.807 1.391 38.183 1.00 85.19 169 ASP A O 1
ATOM 1365 N N . LYS A 1 170 ? -10.439 0.973 36.452 1.00 83.31 170 LYS A N 1
ATOM 1366 C CA . LYS A 1 170 ? -9.456 0.231 37.251 1.00 83.31 170 LYS A CA 1
ATOM 1367 C C . LYS A 1 170 ? -8.882 1.069 38.402 1.00 83.31 170 LYS A C 1
ATOM 1369 O O . LYS A 1 170 ? -8.691 0.552 39.501 1.00 83.31 170 LYS A O 1
ATOM 1374 N N . LYS A 1 171 ? -8.629 2.368 38.189 1.00 82.38 171 LYS A N 1
ATOM 1375 C CA . LYS A 1 171 ? -8.143 3.279 39.246 1.00 82.38 171 LYS A CA 1
ATOM 1376 C C . LYS A 1 171 ? -9.198 3.554 40.317 1.00 82.38 171 LYS A C 1
ATOM 1378 O O . LYS A 1 171 ? -8.828 3.732 41.474 1.00 82.38 171 LYS A O 1
ATOM 1383 N N . VAL A 1 172 ? -10.480 3.614 39.955 1.00 83.44 172 VAL A N 1
ATOM 1384 C CA . VAL A 1 172 ? -11.580 3.813 40.914 1.00 83.44 172 VAL A CA 1
ATOM 1385 C C . VAL A 1 172 ? -11.835 2.540 41.720 1.00 83.44 172 VAL A C 1
ATOM 1387 O O . VAL A 1 172 ? -12.015 2.625 42.932 1.00 83.44 172 VAL A O 1
ATOM 1390 N N . GLY A 1 173 ? -11.784 1.367 41.083 1.00 77.81 173 GLY A N 1
ATOM 1391 C CA . GLY A 1 173 ? -11.928 0.074 41.757 1.00 77.81 173 GLY A CA 1
ATOM 1392 C C . GLY A 1 173 ? -10.852 -0.185 42.815 1.00 77.81 173 GLY A C 1
ATOM 1393 O O . GLY A 1 173 ? -11.159 -0.717 43.870 1.00 77.81 173 GLY A O 1
ATOM 1394 N N . LEU A 1 174 ? -9.618 0.273 42.582 1.00 75.44 174 LEU A N 1
ATOM 1395 C CA . LEU A 1 174 ? -8.514 0.178 43.550 1.00 75.44 174 LEU A CA 1
ATOM 1396 C C . LEU A 1 174 ? -8.640 1.128 44.756 1.00 75.44 174 LEU A C 1
ATOM 1398 O O . LEU A 1 174 ? -7.857 1.017 45.695 1.00 75.44 174 LEU A O 1
ATOM 1402 N N . ARG A 1 175 ? -9.561 2.101 44.720 1.00 72.06 175 ARG A N 1
ATOM 1403 C CA . ARG A 1 175 ? -9.794 3.059 45.817 1.00 72.06 175 ARG A CA 1
ATOM 1404 C C . ARG A 1 175 ? -10.939 2.651 46.752 1.00 72.06 175 ARG A C 1
ATOM 1406 O O . ARG A 1 175 ? -11.181 3.376 47.715 1.00 72.06 175 ARG A O 1
ATOM 1413 N N . LYS A 1 176 ? -11.655 1.566 46.451 1.00 58.59 176 LYS A N 1
ATOM 1414 C CA . LYS A 1 176 ? -12.698 0.981 47.305 1.00 58.59 176 LYS A CA 1
ATOM 1415 C C . LYS A 1 176 ? -12.131 -0.192 48.092 1.00 58.59 176 LYS A C 1
ATOM 1417 O O . LYS A 1 176 ? -12.599 -0.368 49.234 1.00 58.59 176 LYS A O 1
#

Sequence (176 aa):
MWYTVCQGVICAMALVNVFKQMILNIFKTDWIVFLGLLLTIWSLRRIMRTKSKLKKKLEKMPDNPDWVDDMRRELHTAYSIFAASITLYPLLGMFGTVVSLINVGSVDFSQMTESLDAVKSNFFTALTSTAWGIIFAAVFKIFNAAFIEPEVEDDLDRLDEIAEEQRRDKKVGLRK

Radius of gyration: 23.62 Å; chains: 1; bounding box: 56×29×85 Å